Protein AF-A0A7W2TIA2-F1 (afdb_monomer)

Structure (mmCIF, N/CA/C/O backbone):
data_AF-A0A7W2TIA2-F1
#
_entry.id   AF-A0A7W2TIA2-F1
#
loop_
_atom_site.group_PDB
_atom_site.id
_atom_site.type_symbol
_atom_site.label_atom_id
_atom_site.label_alt_id
_atom_site.label_comp_id
_atom_site.label_asym_id
_atom_site.label_entity_id
_atom_site.label_seq_id
_atom_site.pdbx_PDB_ins_code
_atom_site.Cartn_x
_atom_site.Cartn_y
_atom_site.Cartn_z
_atom_site.occupancy
_atom_site.B_iso_or_equiv
_atom_site.auth_seq_id
_atom_site.auth_comp_id
_atom_site.auth_asym_id
_atom_site.auth_atom_id
_atom_site.pdbx_PDB_model_num
ATOM 1 N N . MET A 1 1 ? 24.792 -53.455 35.727 1.00 55.59 1 MET A N 1
ATOM 2 C CA . MET A 1 1 ? 23.493 -53.918 35.188 1.00 55.59 1 MET A CA 1
ATOM 3 C C . MET A 1 1 ? 22.417 -53.462 36.157 1.00 55.59 1 MET A C 1
ATOM 5 O O . MET A 1 1 ? 22.574 -53.732 37.338 1.00 55.59 1 MET A O 1
ATOM 9 N N . SER A 1 2 ? 21.405 -52.711 35.718 1.00 74.19 2 SER A N 1
ATOM 10 C CA . SER A 1 2 ? 20.314 -52.269 36.599 1.00 74.19 2 SER A CA 1
ATOM 11 C C . SER A 1 2 ? 19.121 -53.218 36.483 1.00 74.19 2 SER A C 1
ATOM 13 O O . SER A 1 2 ? 18.730 -53.603 35.381 1.00 74.19 2 SER A O 1
ATOM 15 N N . LEU A 1 3 ? 18.567 -53.614 37.625 1.00 83.69 3 LEU A N 1
ATOM 16 C CA . LEU A 1 3 ? 17.333 -54.391 37.716 1.00 83.69 3 LEU A CA 1
ATOM 17 C C . LEU A 1 3 ? 16.171 -53.416 37.937 1.00 83.69 3 LEU A C 1
ATOM 19 O O . LEU A 1 3 ? 16.308 -52.449 38.685 1.00 83.69 3 LEU A O 1
ATOM 23 N N . ILE A 1 4 ? 15.050 -53.650 37.264 1.00 85.31 4 ILE A N 1
ATOM 24 C CA . ILE A 1 4 ? 13.783 -52.941 37.462 1.00 85.31 4 ILE A CA 1
ATOM 25 C C . ILE A 1 4 ? 12.731 -53.937 37.945 1.00 85.31 4 ILE A C 1
ATOM 27 O O . ILE A 1 4 ? 12.790 -55.119 37.613 1.00 85.31 4 ILE A O 1
ATOM 31 N N . ASN A 1 5 ? 11.739 -53.465 38.690 1.00 86.12 5 ASN A N 1
ATOM 32 C CA . ASN A 1 5 ? 10.593 -54.295 39.045 1.00 86.12 5 ASN A CA 1
ATOM 33 C C . ASN A 1 5 ? 9.570 -54.257 37.908 1.00 86.12 5 ASN A C 1
ATOM 35 O O . ASN A 1 5 ? 9.248 -53.186 37.385 1.00 86.12 5 ASN A O 1
ATOM 39 N N . CYS A 1 6 ? 9.045 -55.418 37.519 1.00 82.75 6 CYS A N 1
ATOM 40 C CA . CYS A 1 6 ? 7.937 -55.484 36.573 1.00 82.75 6 CYS A CA 1
ATOM 41 C C . CYS A 1 6 ? 6.699 -54.780 37.170 1.00 82.75 6 CYS A C 1
ATOM 43 O O . CYS A 1 6 ? 6.271 -55.149 38.261 1.00 82.75 6 CYS A O 1
ATOM 45 N N . PRO A 1 7 ? 6.055 -53.832 36.464 1.00 80.81 7 PRO A N 1
ATOM 46 C CA . PRO A 1 7 ? 4.899 -53.094 36.981 1.00 80.81 7 PRO A CA 1
ATOM 47 C C . PRO A 1 7 ? 3.614 -53.935 37.101 1.00 80.81 7 PRO A C 1
ATOM 49 O O . PRO A 1 7 ? 2.587 -53.397 37.500 1.00 80.81 7 PRO A O 1
ATOM 52 N N . GLN A 1 8 ? 3.631 -55.214 36.707 1.00 85.50 8 GLN A N 1
ATOM 53 C CA . GLN A 1 8 ? 2.478 -56.118 36.807 1.00 85.50 8 GLN A CA 1
ATOM 54 C C . GLN A 1 8 ? 2.653 -57.191 37.883 1.00 85.50 8 GLN A C 1
ATOM 56 O O . GLN A 1 8 ? 1.778 -57.344 38.724 1.00 85.50 8 GLN A O 1
ATOM 61 N N . CYS A 1 9 ? 3.776 -57.919 37.890 1.00 86.81 9 CYS A N 1
ATOM 62 C CA . CYS A 1 9 ? 4.015 -59.001 38.856 1.00 86.81 9 CYS A CA 1
ATOM 63 C C . CYS A 1 9 ? 5.037 -58.649 39.949 1.00 86.81 9 CYS A C 1
ATOM 65 O O . CYS A 1 9 ? 5.337 -59.483 40.797 1.00 86.81 9 CYS A O 1
ATOM 67 N N . ASN A 1 10 ? 5.598 -57.434 39.922 1.00 86.50 10 ASN A N 1
ATOM 68 C CA . ASN A 1 10 ? 6.607 -56.931 40.861 1.00 86.50 10 ASN A CA 1
ATOM 69 C C . ASN A 1 10 ? 7.902 -57.768 40.952 1.00 86.50 10 ASN A C 1
ATOM 71 O O . ASN A 1 10 ? 8.709 -57.575 41.858 1.00 86.50 10 ASN A O 1
ATOM 75 N N . HIS A 1 11 ? 8.129 -58.676 39.998 1.00 86.38 11 HIS A N 1
ATOM 76 C CA . HIS A 1 11 ? 9.343 -59.481 39.921 1.00 86.38 11 HIS A CA 1
ATOM 77 C C . HIS A 1 11 ? 10.531 -58.646 39.418 1.00 86.38 11 HIS A C 1
ATOM 79 O O . HIS A 1 11 ? 10.364 -57.789 38.542 1.00 86.38 11 HIS A O 1
ATOM 85 N N . GLN A 1 12 ? 11.729 -58.905 39.948 1.00 88.69 12 GLN A N 1
ATOM 86 C CA . GLN A 1 12 ? 12.952 -58.217 39.528 1.00 88.69 12 GLN A CA 1
ATOM 87 C C . GLN A 1 12 ? 13.421 -58.738 38.172 1.00 88.69 12 GLN A C 1
ATOM 89 O O . GLN A 1 12 ? 13.706 -59.919 37.997 1.00 88.69 12 GLN A O 1
ATOM 94 N N . VAL A 1 13 ? 13.510 -57.841 37.196 1.00 86.38 13 VAL A N 1
ATOM 95 C CA . VAL A 1 13 ? 13.873 -58.151 35.812 1.00 86.38 13 VAL A CA 1
ATOM 96 C C . VAL A 1 13 ? 14.911 -57.155 35.307 1.00 86.38 13 VAL A C 1
ATOM 98 O O . VAL A 1 13 ? 15.019 -56.034 35.797 1.00 86.38 13 VAL A O 1
ATOM 101 N N . SER A 1 14 ? 15.714 -57.547 34.320 1.00 83.25 14 SER A N 1
ATOM 102 C CA . SER A 1 14 ? 16.716 -56.649 33.732 1.00 83.25 14 SER A CA 1
ATOM 103 C C . SER A 1 14 ? 16.058 -55.409 33.116 1.00 83.25 14 SER A C 1
ATOM 105 O O . SER A 1 14 ? 15.063 -55.531 32.402 1.00 83.25 14 SER A O 1
ATOM 107 N N . SER A 1 15 ? 16.644 -54.224 33.315 1.00 77.62 15 SER A N 1
ATOM 108 C CA . SER A 1 15 ? 16.174 -52.963 32.713 1.00 77.62 15 SER A CA 1
ATOM 109 C C . SER A 1 15 ? 16.141 -52.975 31.180 1.00 77.62 15 SER A C 1
ATOM 111 O O . SER A 1 15 ? 15.416 -52.190 30.571 1.00 77.62 15 SER A O 1
ATOM 113 N N . ASN A 1 16 ? 16.876 -53.900 30.554 1.00 77.75 16 ASN A N 1
ATOM 114 C CA . ASN A 1 16 ? 16.907 -54.099 29.105 1.00 77.75 16 ASN A CA 1
ATOM 115 C C . ASN A 1 16 ? 15.932 -55.182 28.600 1.00 77.75 16 ASN A C 1
ATOM 117 O O . 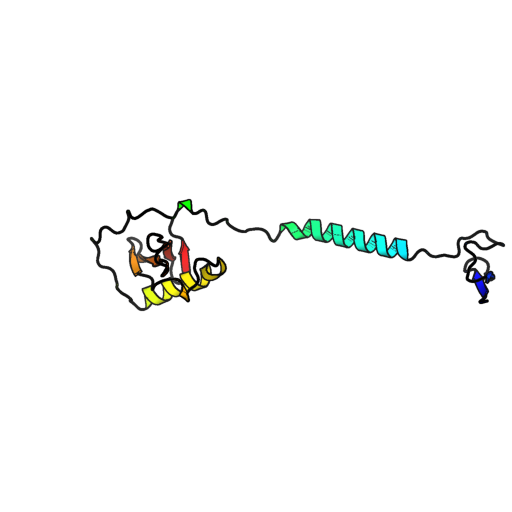ASN A 1 16 ? 15.850 -55.412 27.389 1.00 77.75 16 ASN A O 1
ATOM 121 N N . ALA A 1 17 ? 15.195 -55.867 29.481 1.00 76.38 17 ALA A N 1
ATOM 122 C CA . ALA A 1 17 ? 14.241 -56.897 29.078 1.00 76.38 17 ALA A CA 1
ATOM 123 C C . ALA A 1 17 ? 13.032 -56.270 28.356 1.00 76.38 17 ALA A C 1
ATOM 125 O O . ALA A 1 17 ? 12.365 -55.378 28.874 1.00 76.38 17 ALA A O 1
ATOM 126 N N . LYS A 1 18 ? 12.722 -56.743 27.139 1.00 77.19 18 LYS A N 1
ATOM 127 C CA . LYS A 1 18 ? 11.567 -56.251 26.356 1.00 77.19 18 LYS A CA 1
ATOM 128 C C . LYS A 1 18 ? 10.225 -56.753 26.907 1.00 77.19 18 LYS A C 1
ATOM 130 O O . LYS A 1 18 ? 9.219 -56.061 26.763 1.00 77.19 18 LYS A O 1
ATOM 135 N N . LYS A 1 19 ? 10.222 -57.940 27.520 1.00 82.75 19 LYS A N 1
ATOM 136 C CA . LYS A 1 19 ? 9.069 -58.608 28.139 1.00 82.75 19 LYS A CA 1
ATOM 137 C C . LYS A 1 19 ? 9.480 -59.201 29.486 1.00 82.75 19 LYS A C 1
ATOM 139 O O . LYS A 1 19 ? 10.641 -59.577 29.647 1.00 82.75 19 LYS A O 1
ATOM 144 N N . CYS A 1 20 ? 8.549 -59.287 30.429 1.00 83.69 20 CYS A N 1
ATOM 145 C CA . CYS A 1 20 ? 8.771 -59.978 31.696 1.00 83.69 20 CYS A CA 1
ATOM 146 C C . CYS A 1 20 ? 8.761 -61.510 31.487 1.00 83.69 20 CYS A C 1
ATOM 148 O O . CYS A 1 20 ? 7.851 -61.996 30.821 1.00 83.69 20 CYS A O 1
ATOM 150 N N . PRO A 1 21 ? 9.721 -62.280 32.033 1.00 83.44 21 PRO A N 1
ATOM 151 C CA . PRO A 1 21 ? 9.739 -63.740 31.902 1.00 83.44 21 PRO A CA 1
ATOM 152 C C . PRO A 1 21 ? 8.647 -64.446 32.722 1.00 83.44 21 PRO A C 1
ATOM 154 O O . PRO A 1 21 ? 8.205 -65.512 32.319 1.00 83.44 21 PRO A O 1
ATOM 157 N N . GLU A 1 22 ? 8.185 -63.844 33.824 1.00 87.25 22 GLU A N 1
ATOM 158 C CA . GLU A 1 22 ? 7.183 -64.444 34.723 1.00 87.25 22 GLU A CA 1
ATOM 159 C C . GLU A 1 22 ? 5.739 -64.189 34.266 1.00 87.25 22 GLU A C 1
ATOM 161 O O . GLU A 1 22 ? 4.896 -65.075 34.323 1.00 87.25 22 GLU A O 1
ATOM 166 N N . CYS A 1 23 ? 5.433 -62.976 33.793 1.00 86.38 23 CYS A N 1
ATOM 167 C CA . CYS A 1 23 ? 4.064 -62.597 33.414 1.00 86.38 23 CYS A CA 1
ATOM 168 C C . CYS A 1 23 ? 3.878 -62.299 31.920 1.00 86.38 23 CYS A C 1
ATOM 170 O O . CYS A 1 23 ? 2.787 -61.921 31.509 1.00 86.38 23 CYS A O 1
ATOM 172 N N . ALA A 1 24 ? 4.933 -62.430 31.108 1.00 83.88 24 ALA A N 1
ATOM 173 C CA . ALA A 1 24 ? 4.951 -62.166 29.663 1.00 83.88 24 ALA A CA 1
ATOM 174 C C . ALA A 1 24 ? 4.619 -60.721 29.211 1.00 83.88 24 ALA A C 1
ATOM 176 O O . ALA A 1 24 ? 4.679 -60.435 28.009 1.00 83.88 24 ALA A O 1
ATOM 177 N N . GLU A 1 25 ? 4.355 -59.791 30.134 1.00 82.50 25 GLU A N 1
ATOM 178 C CA . GLU A 1 25 ? 3.963 -58.413 29.808 1.00 82.50 25 GLU A CA 1
ATOM 179 C C . GLU A 1 25 ? 5.125 -57.597 29.194 1.00 82.50 25 GLU A C 1
ATOM 181 O O . GLU A 1 25 ? 6.262 -57.663 29.688 1.00 82.50 25 GLU A O 1
ATOM 186 N N . PRO A 1 26 ? 4.890 -56.792 28.136 1.00 80.50 26 PRO A N 1
ATOM 187 C CA . PRO A 1 26 ? 5.886 -55.873 27.589 1.00 80.50 26 PRO A CA 1
ATOM 188 C C . PRO A 1 26 ? 6.247 -54.741 28.566 1.00 80.50 26 PRO A C 1
ATOM 190 O O . PRO A 1 26 ? 5.418 -53.927 28.958 1.00 80.50 26 PRO A O 1
ATOM 193 N N . LEU A 1 27 ? 7.535 -54.624 28.897 1.00 75.31 27 LEU A N 1
ATOM 194 C CA . LEU A 1 27 ? 8.036 -53.635 29.867 1.00 75.31 27 LEU A CA 1
ATOM 195 C C . LEU A 1 27 ? 8.327 -52.263 29.234 1.00 75.31 27 LEU A C 1
ATOM 197 O O . LEU A 1 27 ? 8.420 -51.249 29.927 1.00 75.31 27 LEU A O 1
ATOM 201 N N . LYS A 1 28 ? 8.462 -52.200 27.903 1.00 68.62 28 LYS A N 1
ATOM 202 C CA . LYS A 1 28 ? 8.797 -50.962 27.188 1.00 68.62 28 LYS A CA 1
ATOM 203 C C . LYS A 1 28 ? 7.533 -50.173 26.843 1.00 68.62 28 LYS A C 1
ATOM 205 O O . LYS A 1 28 ? 6.917 -50.384 25.800 1.00 68.62 28 LYS A O 1
ATOM 210 N N . LYS A 1 29 ? 7.182 -49.202 27.688 1.00 64.75 29 LYS A N 1
ATOM 211 C CA . LYS A 1 29 ? 6.125 -48.225 27.389 1.00 64.75 29 LYS A CA 1
ATOM 212 C C . LYS A 1 29 ? 6.595 -47.318 26.245 1.00 64.75 29 LYS A C 1
ATOM 214 O O . LYS A 1 29 ? 7.515 -46.519 26.408 1.00 64.75 29 LYS A O 1
ATOM 219 N N . SER A 1 30 ? 6.008 -47.480 25.060 1.00 62.88 30 SER A N 1
ATOM 220 C CA . SER A 1 30 ? 6.405 -46.735 23.861 1.00 62.88 30 SER A CA 1
ATOM 221 C C . SER A 1 30 ? 5.898 -45.289 23.931 1.00 62.88 30 SER A C 1
ATOM 223 O O . SER A 1 30 ? 4.824 -44.964 23.429 1.00 62.88 30 SER A O 1
ATOM 225 N N . TYR A 1 31 ? 6.672 -44.401 24.564 1.00 69.75 31 TYR A N 1
ATOM 226 C CA . TYR A 1 31 ? 6.429 -42.949 24.539 1.00 69.75 31 TYR A CA 1
ATOM 227 C C . TYR A 1 31 ? 6.403 -42.385 23.111 1.00 69.75 31 TYR A C 1
ATOM 229 O O . TYR A 1 31 ? 5.740 -41.385 22.853 1.00 69.75 31 TYR A O 1
ATOM 237 N N . PHE A 1 32 ? 7.049 -43.081 22.173 1.00 72.56 32 PHE A N 1
ATOM 238 C CA . PHE A 1 32 ? 7.043 -42.762 20.752 1.00 72.56 32 PHE A CA 1
ATOM 239 C C . PHE A 1 32 ? 5.626 -42.739 20.157 1.00 72.56 32 PHE A C 1
ATOM 241 O O . PHE A 1 32 ? 5.305 -41.836 19.392 1.00 72.56 32 PHE A O 1
ATOM 248 N N . MET A 1 33 ? 4.738 -43.652 20.575 1.00 69.00 33 MET A N 1
ATOM 249 C CA . MET A 1 33 ? 3.356 -43.668 20.074 1.00 69.00 33 MET A CA 1
ATOM 250 C C . MET A 1 33 ? 2.516 -42.500 20.599 1.00 69.00 33 MET A C 1
ATOM 252 O O . MET A 1 33 ? 1.641 -42.026 19.886 1.00 69.00 33 MET A O 1
ATOM 256 N N . LYS A 1 34 ? 2.800 -41.999 21.811 1.00 80.31 34 LYS A N 1
ATOM 257 C CA . LYS A 1 34 ? 2.128 -40.807 22.362 1.00 80.31 34 LYS A CA 1
ATOM 258 C C . LYS A 1 34 ? 2.612 -39.510 21.712 1.00 80.31 34 LYS A C 1
ATOM 260 O O . LYS A 1 34 ? 1.838 -38.572 21.565 1.00 80.31 34 LYS A O 1
ATOM 265 N N . LEU A 1 35 ? 3.887 -39.458 21.329 1.00 83.56 35 LEU A N 1
ATOM 266 C CA . LEU A 1 35 ? 4.449 -38.318 20.609 1.00 83.56 35 LEU A CA 1
ATOM 267 C C . LEU A 1 35 ? 3.894 -38.247 19.177 1.00 83.56 35 LEU A C 1
ATOM 269 O O . LEU A 1 35 ? 3.525 -37.171 18.714 1.00 83.56 35 LEU A O 1
ATOM 273 N N . LEU A 1 36 ? 3.769 -39.397 18.505 1.00 86.62 36 LEU A N 1
ATOM 274 C CA . LEU A 1 36 ? 3.251 -39.476 17.138 1.00 86.62 36 LEU A CA 1
ATOM 275 C C . LEU A 1 36 ? 1.771 -39.067 17.049 1.00 86.62 36 LEU A C 1
ATOM 277 O O . LEU A 1 36 ? 1.390 -38.341 16.132 1.00 86.62 36 LEU A O 1
ATOM 281 N N . THR A 1 37 ? 0.942 -39.468 18.020 1.00 87.81 37 THR A N 1
ATOM 282 C CA . THR A 1 37 ? -0.463 -39.034 18.075 1.00 87.81 37 THR A CA 1
ATOM 283 C C . THR A 1 37 ? -0.606 -37.537 18.343 1.00 87.81 37 THR A C 1
ATOM 285 O O . THR A 1 37 ? -1.467 -36.905 17.737 1.00 87.81 37 THR A O 1
ATOM 288 N N . LEU A 1 38 ? 0.253 -36.941 19.177 1.00 91.75 38 LEU A N 1
ATOM 289 C CA . LEU A 1 38 ? 0.231 -35.496 19.431 1.00 91.75 38 LEU A CA 1
ATOM 290 C C . LEU A 1 38 ? 0.594 -34.684 18.176 1.00 91.75 38 LEU A C 1
ATOM 292 O O . LEU A 1 38 ? -0.075 -33.698 17.874 1.00 91.75 38 LEU A O 1
ATOM 296 N N . ILE A 1 39 ? 1.594 -35.128 17.408 1.00 92.69 39 ILE A N 1
ATOM 297 C CA . ILE A 1 39 ? 1.987 -34.487 16.139 1.00 92.69 39 ILE A CA 1
ATOM 298 C C . ILE A 1 39 ? 0.837 -34.531 15.123 1.00 92.69 39 ILE A C 1
ATOM 300 O O . ILE A 1 39 ? 0.548 -33.528 14.472 1.00 92.69 39 ILE A O 1
ATOM 304 N N . LEU A 1 40 ? 0.143 -35.668 15.017 1.00 93.50 40 LEU A N 1
ATOM 305 C CA . LEU A 1 40 ? -0.961 -35.836 14.072 1.00 93.50 40 LEU A CA 1
ATOM 306 C C . LEU A 1 40 ? -2.137 -34.893 14.383 1.00 93.50 40 LEU A C 1
ATOM 308 O O . LEU A 1 40 ? -2.704 -34.301 13.468 1.00 93.50 40 LEU A O 1
ATOM 312 N N . ILE A 1 41 ? -2.449 -34.679 15.665 1.00 93.94 41 ILE A N 1
ATOM 313 C CA . ILE A 1 41 ? -3.500 -33.741 16.099 1.00 93.94 41 ILE A CA 1
ATOM 314 C C . ILE A 1 41 ? -3.157 -32.293 15.710 1.00 93.94 41 ILE A C 1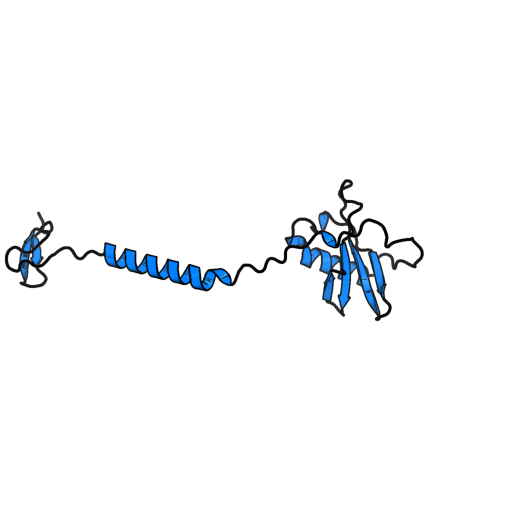
ATOM 316 O O . ILE A 1 41 ? -4.020 -31.570 15.213 1.00 93.94 41 ILE A O 1
ATOM 320 N N . VAL A 1 42 ? -1.900 -31.870 15.886 1.00 92.25 42 VAL A N 1
ATOM 321 C CA . VAL A 1 42 ? -1.454 -30.507 15.534 1.00 92.25 42 VAL A CA 1
ATOM 322 C C . VAL A 1 42 ? -1.560 -30.250 14.027 1.00 92.25 42 VAL A C 1
ATOM 324 O O . VAL A 1 42 ? -2.005 -29.178 13.619 1.00 92.25 42 VAL A O 1
ATOM 327 N N . ILE A 1 43 ? -1.212 -31.238 13.195 1.00 91.75 43 ILE A N 1
ATOM 328 C CA . ILE A 1 43 ? -1.327 -31.133 11.731 1.00 91.75 43 ILE A CA 1
ATOM 329 C C . ILE A 1 43 ? -2.792 -30.963 11.309 1.00 91.75 43 ILE A C 1
ATOM 331 O O . ILE A 1 43 ? -3.095 -30.096 10.491 1.00 91.75 43 ILE A O 1
ATOM 335 N N . VAL A 1 44 ? -3.713 -31.740 11.890 1.00 91.75 44 VAL A N 1
ATOM 336 C CA . VAL A 1 44 ? -5.151 -31.631 11.586 1.00 91.75 44 VAL A CA 1
ATOM 337 C C . VAL A 1 44 ? -5.695 -30.250 11.962 1.00 91.75 44 VAL A C 1
ATOM 339 O O . VAL A 1 44 ? -6.433 -29.653 11.182 1.00 91.75 44 VAL A O 1
ATOM 342 N N . LEU A 1 45 ? -5.290 -29.700 13.110 1.00 89.25 45 LEU A N 1
ATOM 343 C CA . LEU A 1 45 ? -5.687 -28.349 13.516 1.00 89.25 45 LEU A CA 1
ATOM 344 C C . LEU A 1 45 ? -5.161 -27.283 12.544 1.00 89.25 45 LEU A C 1
ATOM 346 O O . LEU A 1 45 ? -5.921 -26.417 12.120 1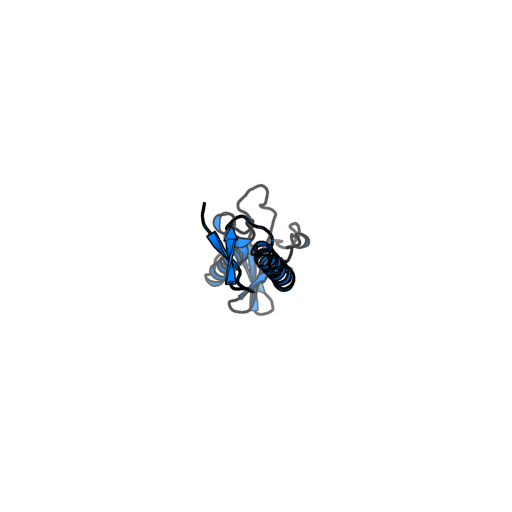.00 89.25 45 LEU A O 1
ATOM 350 N N . LEU A 1 46 ? -3.899 -27.367 12.120 1.00 86.00 46 LEU A N 1
ATOM 351 C CA . LEU A 1 46 ? -3.341 -26.431 11.137 1.00 86.00 46 LEU A CA 1
ATOM 352 C C . LEU A 1 46 ? -4.079 -26.472 9.792 1.00 86.00 46 LEU A C 1
ATOM 354 O O . LEU A 1 46 ? -4.284 -25.422 9.188 1.00 86.00 46 LEU A O 1
ATOM 358 N N . LEU A 1 47 ? -4.524 -27.647 9.340 1.00 83.50 47 LEU A N 1
ATOM 359 C CA . LEU A 1 47 ? -5.306 -27.773 8.104 1.00 83.50 47 LEU A CA 1
ATOM 360 C C . LEU A 1 47 ? -6.716 -27.177 8.231 1.00 83.50 47 LEU A C 1
ATOM 362 O O . LEU A 1 47 ? -7.217 -26.599 7.270 1.00 83.50 47 LEU A O 1
ATOM 366 N N . LEU A 1 48 ? -7.346 -27.280 9.404 1.00 82.00 48 LEU A N 1
ATOM 367 C CA . LEU A 1 48 ? -8.681 -26.721 9.650 1.00 82.00 48 LEU A CA 1
ATOM 368 C C . LEU A 1 48 ? -8.668 -25.197 9.850 1.00 82.00 48 LEU A C 1
ATOM 370 O O . LEU A 1 48 ? -9.620 -24.525 9.461 1.00 82.00 48 LEU A O 1
ATOM 374 N N . PHE A 1 49 ? -7.604 -24.649 10.443 1.00 78.75 49 PHE A N 1
ATOM 375 C CA . PHE A 1 49 ? -7.486 -23.215 10.743 1.00 78.75 49 PHE A CA 1
ATOM 376 C C . PHE A 1 49 ? -6.651 -22.425 9.717 1.00 78.75 49 PHE A C 1
ATOM 378 O O . PHE A 1 49 ? -6.730 -21.198 9.680 1.00 78.75 49 PHE A O 1
ATOM 385 N N . GLY A 1 50 ? -5.873 -23.091 8.859 1.00 64.00 50 GLY A N 1
ATOM 386 C CA . GLY A 1 50 ? -4.995 -22.445 7.875 1.00 64.00 50 GLY A CA 1
ATOM 387 C C . GLY A 1 50 ? -5.717 -21.775 6.700 1.00 64.00 50 GLY A C 1
ATOM 388 O O . GLY A 1 50 ? -5.127 -20.943 6.016 1.00 64.00 50 GLY A O 1
ATOM 389 N N . SER A 1 51 ? -6.995 -22.082 6.472 1.00 62.84 51 SER A N 1
ATOM 390 C CA . SER A 1 51 ? -7.795 -21.518 5.373 1.00 62.84 51 SER A CA 1
ATOM 391 C C . SER A 1 51 ? -8.343 -20.111 5.645 1.00 62.84 51 SER A C 1
ATOM 393 O O . SER A 1 51 ? -8.871 -19.483 4.731 1.00 62.84 51 SER A O 1
ATOM 395 N N . TYR A 1 52 ? -8.181 -19.575 6.860 1.00 65.38 52 TYR A N 1
ATOM 396 C CA . TYR A 1 52 ? -8.682 -18.240 7.214 1.00 65.38 52 TYR A CA 1
ATOM 397 C C . TYR A 1 52 ? -7.734 -17.086 6.845 1.00 65.38 52 TYR A C 1
ATOM 399 O O . TYR A 1 52 ? -8.133 -15.925 6.919 1.00 65.38 52 TYR A O 1
ATOM 407 N N . TYR A 1 53 ? -6.505 -17.370 6.402 1.00 66.44 53 TYR A N 1
ATOM 408 C CA . TYR A 1 53 ? -5.494 -16.348 6.100 1.00 66.44 53 TYR A CA 1
ATOM 409 C C . TYR A 1 53 ? -5.048 -16.372 4.635 1.00 66.44 53 TYR A C 1
ATOM 411 O O . TYR A 1 53 ? -3.860 -16.446 4.341 1.00 66.44 53 TYR A O 1
ATOM 419 N N . ALA A 1 54 ? -5.984 -16.313 3.691 1.00 53.94 54 ALA A N 1
ATOM 420 C CA . ALA A 1 54 ? -5.630 -16.080 2.290 1.00 53.94 54 ALA A CA 1
ATOM 421 C C . ALA A 1 54 ? -6.745 -15.354 1.531 1.00 53.94 54 ALA A C 1
ATOM 423 O O . ALA A 1 54 ? -7.272 -15.853 0.543 1.00 53.94 54 ALA A O 1
ATOM 424 N N . SER A 1 55 ? -7.089 -14.148 1.982 1.00 55.84 55 SER A N 1
ATOM 425 C CA . SER A 1 55 ? -7.757 -13.167 1.124 1.00 55.84 55 SER A CA 1
ATOM 426 C C . SER A 1 55 ? -6.729 -12.126 0.689 1.00 55.84 55 SER A C 1
ATOM 428 O O . SER A 1 55 ? -6.681 -11.024 1.231 1.00 55.84 55 SER A O 1
ATOM 430 N N . SER A 1 56 ? -5.860 -12.490 -0.257 1.00 61.47 56 SER A N 1
ATOM 431 C CA . SER A 1 56 ? -5.137 -11.501 -1.054 1.00 61.47 56 SER A CA 1
ATOM 432 C C . SER A 1 56 ? -5.979 -11.194 -2.286 1.00 61.47 56 SER A C 1
ATOM 434 O O . SER A 1 56 ? -6.092 -11.992 -3.217 1.00 61.47 56 SER A O 1
ATOM 436 N N . GLU A 1 57 ? -6.618 -10.027 -2.272 1.00 58.09 57 GLU A N 1
ATOM 437 C CA . GLU A 1 57 ? -7.194 -9.451 -3.477 1.00 58.09 57 GLU A CA 1
ATOM 438 C C . GLU A 1 57 ? -6.036 -9.235 -4.457 1.00 58.09 57 GLU A C 1
ATOM 440 O O . GLU A 1 57 ? -5.132 -8.430 -4.220 1.00 58.09 57 GLU A O 1
ATOM 445 N N . LYS A 1 58 ? -5.991 -10.028 -5.530 1.00 45.00 58 LYS A N 1
ATOM 446 C CA . LYS A 1 58 ? -5.076 -9.751 -6.632 1.00 45.00 58 LYS A CA 1
ATOM 447 C C . LYS A 1 58 ? -5.542 -8.432 -7.233 1.00 45.00 58 LYS A C 1
ATOM 449 O O . LYS A 1 58 ? -6.572 -8.410 -7.899 1.00 45.00 58 LYS A O 1
ATOM 454 N N . VAL A 1 59 ? -4.804 -7.350 -6.981 1.00 49.12 59 VAL A N 1
ATOM 455 C CA . VAL A 1 59 ? -5.002 -6.073 -7.673 1.00 49.12 59 VAL A CA 1
ATOM 456 C C . VAL A 1 59 ? -4.831 -6.356 -9.161 1.00 49.12 59 VAL A C 1
ATOM 458 O O . VAL A 1 59 ? -3.724 -6.567 -9.659 1.00 49.12 59 VAL A O 1
ATOM 461 N N . SER A 1 60 ? -5.959 -6.462 -9.854 1.00 42.94 60 SER A N 1
ATOM 462 C CA . SER A 1 60 ? -6.000 -6.668 -11.288 1.00 42.94 60 SER A CA 1
ATOM 463 C C . SER A 1 60 ? -5.503 -5.379 -11.936 1.00 42.94 60 SER A C 1
ATOM 465 O O . SER A 1 60 ? -6.137 -4.332 -11.825 1.00 42.94 60 SER A O 1
ATOM 467 N N . LEU A 1 61 ? -4.358 -5.441 -12.619 1.00 49.66 61 LEU A N 1
ATOM 468 C CA . LEU A 1 61 ? -3.776 -4.327 -13.387 1.00 49.66 61 LEU A CA 1
ATOM 469 C C . LEU A 1 61 ? -4.671 -3.859 -14.555 1.00 49.66 61 LEU A C 1
ATOM 471 O O . LEU A 1 61 ? -4.283 -2.986 -15.323 1.00 49.66 61 LEU A O 1
ATOM 475 N N . THR A 1 62 ? -5.878 -4.407 -14.687 1.00 47.03 62 THR A N 1
ATOM 476 C CA . THR A 1 62 ? -6.880 -4.037 -15.689 1.00 47.03 62 THR A CA 1
ATOM 477 C C . THR A 1 62 ? -7.455 -2.633 -15.495 1.00 47.03 62 THR A C 1
ATOM 479 O O . THR A 1 62 ? -8.036 -2.107 -16.436 1.00 47.03 62 THR A O 1
ATOM 482 N N . ASN A 1 63 ? -7.251 -2.001 -14.331 1.00 46.53 63 ASN A N 1
ATOM 483 C CA . ASN A 1 63 ? -7.685 -0.618 -14.080 1.00 46.53 63 ASN A CA 1
ATOM 484 C C . ASN A 1 63 ? -6.576 0.419 -14.342 1.00 46.53 63 ASN A C 1
ATOM 486 O O . ASN A 1 63 ? -6.782 1.614 -14.132 1.00 46.53 63 ASN A O 1
ATOM 490 N N . ALA A 1 64 ? -5.396 -0.004 -14.816 1.00 41.25 64 ALA A N 1
ATOM 491 C CA . ALA A 1 64 ? -4.405 0.916 -15.367 1.00 41.25 64 ALA A CA 1
ATOM 492 C C . ALA A 1 64 ? -4.884 1.383 -16.752 1.00 41.25 64 ALA A C 1
ATOM 494 O O . ALA A 1 64 ? -4.435 0.904 -17.791 1.00 41.25 64 ALA A O 1
ATOM 495 N N . TYR A 1 65 ? -5.862 2.288 -16.747 1.00 42.31 65 TYR A N 1
ATOM 496 C CA . TYR A 1 65 ? -6.399 2.930 -17.938 1.00 42.31 65 TYR A CA 1
ATOM 497 C C . TYR A 1 65 ? -5.272 3.742 -18.590 1.00 42.31 65 TYR A C 1
ATOM 499 O O . TYR A 1 65 ? -4.757 4.689 -17.991 1.00 42.31 65 TYR A O 1
ATOM 507 N N . GLY A 1 66 ? -4.840 3.336 -19.786 1.00 43.44 66 GLY A N 1
ATOM 508 C CA . GLY A 1 66 ? -3.838 4.066 -20.555 1.00 43.44 66 GLY A CA 1
ATOM 509 C C . GLY A 1 66 ? -4.338 5.473 -20.869 1.00 43.44 66 GLY A C 1
ATOM 510 O O . GLY A 1 66 ? -5.355 5.611 -21.531 1.00 43.44 66 GLY A O 1
ATOM 511 N N . ASP A 1 67 ? -3.643 6.485 -20.351 1.00 45.47 67 ASP A N 1
ATOM 512 C CA . ASP A 1 67 ? -3.574 7.904 -20.742 1.00 45.47 67 ASP A CA 1
ATOM 513 C C . ASP A 1 67 ? -4.845 8.723 -21.092 1.00 45.47 67 ASP A C 1
ATOM 515 O O . ASP A 1 67 ? -4.713 9.922 -21.322 1.00 45.47 67 ASP A O 1
ATOM 519 N N . ILE A 1 68 ? -6.073 8.195 -21.086 1.00 45.06 68 ILE A N 1
ATOM 520 C CA . ILE A 1 68 ? -7.213 8.899 -21.719 1.00 45.06 68 ILE A CA 1
ATOM 521 C C . ILE A 1 68 ? -8.148 9.700 -20.796 1.00 45.06 68 ILE A C 1
ATOM 523 O O . ILE A 1 68 ? -9.189 10.141 -21.262 1.00 45.06 68 ILE A O 1
ATOM 527 N N . ASN A 1 69 ? -7.806 9.968 -19.531 1.00 41.09 69 ASN A N 1
ATOM 528 C CA . ASN A 1 69 ? -8.702 10.725 -18.629 1.00 41.09 69 ASN A CA 1
ATOM 529 C C . ASN A 1 69 ? -8.082 11.968 -17.966 1.00 41.09 69 ASN A C 1
ATOM 531 O O . ASN A 1 69 ? -8.419 12.287 -16.829 1.00 41.09 69 ASN A O 1
ATOM 535 N N . PHE A 1 70 ? -7.197 12.695 -18.653 1.00 47.25 70 PHE A N 1
ATOM 536 C CA . PHE A 1 70 ? -6.834 14.063 -18.252 1.00 47.25 70 PHE A CA 1
ATOM 537 C C . PHE A 1 70 ? -6.507 14.898 -19.501 1.00 47.25 70 PHE A C 1
ATOM 539 O O . PHE A 1 70 ? -5.354 15.084 -19.871 1.00 47.25 70 PHE A O 1
ATOM 546 N N . ASP A 1 71 ? -7.551 15.385 -20.164 1.00 46.38 71 ASP A N 1
ATOM 547 C CA . ASP A 1 71 ? -7.515 16.278 -21.335 1.00 46.38 71 ASP A CA 1
ATOM 548 C C . ASP A 1 71 ? -7.098 17.727 -20.999 1.00 46.38 71 ASP A C 1
ATOM 550 O O . ASP A 1 71 ? -7.011 18.576 -21.882 1.00 46.38 71 ASP A O 1
ATOM 554 N N . GLY A 1 72 ? -6.825 18.022 -19.723 1.00 41.72 72 GLY A N 1
ATOM 555 C CA . GLY A 1 72 ? -6.371 19.338 -19.274 1.00 41.72 72 GLY A CA 1
ATOM 556 C C . GLY A 1 72 ? -7.469 20.404 -19.227 1.00 41.72 72 GLY A C 1
ATOM 557 O O . GLY A 1 72 ? -7.140 21.582 -19.113 1.00 41.72 72 GLY A O 1
ATOM 558 N N . THR A 1 73 ? -8.752 20.027 -19.291 1.00 34.09 73 THR A N 1
ATOM 559 C CA . THR A 1 73 ? -9.873 20.981 -19.407 1.00 34.09 73 THR A CA 1
ATOM 560 C C . THR A 1 73 ? -10.492 21.426 -18.074 1.00 34.09 73 THR A C 1
ATOM 562 O O . THR A 1 73 ? -11.508 22.120 -18.081 1.00 34.09 73 THR A O 1
ATOM 565 N N . TYR A 1 74 ? -9.893 21.092 -16.922 1.00 40.38 74 TYR A N 1
ATOM 566 C CA . TYR A 1 74 ? -10.482 21.389 -15.607 1.00 40.38 74 TYR A CA 1
ATOM 567 C C . TYR A 1 74 ? -9.487 21.961 -14.591 1.00 40.38 74 TYR A C 1
ATOM 569 O O . TYR A 1 74 ? -8.313 21.582 -14.565 1.00 40.38 74 TYR A O 1
ATOM 577 N N . ASP A 1 75 ? -9.999 22.822 -13.704 1.00 37.59 75 ASP A N 1
ATOM 578 C CA . ASP A 1 75 ? -9.262 23.434 -12.597 1.00 37.59 75 ASP A CA 1
ATOM 579 C C . ASP A 1 75 ? -8.792 22.368 -11.593 1.00 37.59 75 ASP A C 1
ATOM 581 O O . ASP A 1 75 ? -9.551 21.831 -10.782 1.00 37.59 75 ASP A O 1
ATOM 585 N N . ILE A 1 76 ? -7.505 22.034 -11.658 1.00 47.41 76 ILE A N 1
ATOM 586 C CA . ILE A 1 76 ? -6.844 21.173 -10.680 1.00 47.41 76 ILE A CA 1
ATOM 587 C C . ILE A 1 76 ? -6.664 21.992 -9.401 1.00 47.41 76 ILE A C 1
ATOM 589 O O . ILE A 1 76 ? -5.942 22.991 -9.401 1.00 47.41 76 ILE A O 1
ATOM 593 N N . TYR A 1 77 ? -7.246 21.546 -8.284 1.00 52.97 77 TYR A N 1
ATOM 594 C CA . TYR A 1 77 ? -6.871 22.071 -6.973 1.00 52.97 77 TYR A CA 1
ATOM 595 C C . TYR A 1 77 ? -5.460 21.581 -6.656 1.00 52.97 77 TYR A C 1
ATOM 597 O O . TYR A 1 77 ? -5.244 20.508 -6.086 1.00 52.97 77 TYR A O 1
ATOM 605 N N . TYR A 1 78 ? -4.466 22.359 -7.075 1.00 47.12 78 TYR A N 1
ATOM 606 C CA . TYR A 1 78 ? -3.081 22.101 -6.734 1.00 47.12 78 TYR A CA 1
ATOM 607 C C . TYR A 1 78 ? -2.942 22.119 -5.215 1.00 47.12 78 TYR A C 1
ATOM 609 O O . TYR A 1 78 ? -3.085 23.155 -4.576 1.00 47.12 78 TYR A O 1
ATOM 617 N N . ALA A 1 79 ? -2.619 20.960 -4.644 1.00 50.12 79 ALA A N 1
ATOM 618 C CA . ALA A 1 79 ? -2.012 20.869 -3.326 1.00 50.12 79 ALA A CA 1
ATOM 619 C C . ALA A 1 79 ? -2.801 21.534 -2.175 1.00 50.12 79 ALA A C 1
ATOM 621 O O . ALA A 1 79 ? -2.180 21.969 -1.205 1.00 50.12 79 ALA A O 1
ATOM 622 N N . SER A 1 80 ? -4.139 21.560 -2.222 1.00 64.50 80 SER A N 1
ATOM 623 C CA . SER A 1 80 ? -4.925 21.888 -1.026 1.00 64.50 80 SER A CA 1
ATOM 624 C C . SER A 1 80 ? -4.601 20.883 0.092 1.00 64.50 80 SER A C 1
ATOM 626 O O . SER A 1 80 ? -4.309 19.712 -0.190 1.00 64.50 80 SER A O 1
ATOM 628 N N . GLU A 1 81 ? -4.605 21.317 1.359 1.00 71.44 81 GLU A N 1
ATOM 629 C CA . GLU A 1 81 ? -4.333 20.416 2.493 1.00 71.44 81 GLU A CA 1
ATOM 630 C C . GLU A 1 81 ? -5.189 19.133 2.463 1.00 71.44 81 GLU A C 1
ATOM 632 O O . GLU A 1 81 ? -4.619 18.053 2.656 1.00 71.44 81 GLU A O 1
ATOM 637 N N . PRO A 1 82 ? -6.497 19.184 2.117 1.00 80.56 82 PRO A N 1
ATOM 638 C CA . PRO A 1 82 ? -7.316 17.982 1.981 1.00 80.56 82 PRO A CA 1
ATOM 639 C C . PRO A 1 82 ? -6.809 17.023 0.896 1.00 80.56 82 PRO A C 1
ATOM 641 O O . PRO A 1 82 ? -6.657 15.832 1.164 1.00 80.56 82 PRO A O 1
ATOM 644 N N . CYS A 1 83 ? -6.465 17.520 -0.301 1.00 77.00 83 CYS A N 1
ATOM 645 C CA . CYS A 1 83 ? -5.926 16.679 -1.377 1.00 77.00 83 CYS A CA 1
ATOM 646 C C . CYS A 1 83 ? -4.599 16.023 -0.981 1.00 77.00 83 CYS A C 1
ATOM 648 O O . CYS A 1 83 ? -4.375 14.840 -1.259 1.00 77.00 83 CYS A O 1
ATOM 650 N N . GLN A 1 84 ? -3.705 16.786 -0.343 1.00 75.19 84 GLN A N 1
ATOM 651 C CA . GLN A 1 84 ? -2.416 16.260 0.103 1.00 75.19 84 GLN A CA 1
ATOM 652 C C . GLN A 1 84 ? -2.603 15.183 1.175 1.00 75.19 84 GLN A C 1
ATOM 654 O O . GLN A 1 84 ? -1.989 14.119 1.071 1.00 75.19 84 GLN A O 1
ATOM 659 N N . SER A 1 85 ? -3.467 15.437 2.159 1.00 83.88 85 SER A N 1
ATOM 660 C CA . SER A 1 85 ? -3.755 14.517 3.261 1.00 83.88 85 SER A CA 1
ATOM 661 C C . SER A 1 85 ? -4.402 13.219 2.772 1.00 83.88 85 SER A C 1
ATOM 663 O O . SER A 1 85 ? -3.908 12.130 3.070 1.00 83.88 85 SER A O 1
ATOM 665 N N . LEU A 1 86 ? -5.448 13.305 1.947 1.00 88.31 86 LEU A N 1
ATOM 666 C CA . LEU A 1 86 ? -6.159 12.132 1.428 1.00 88.31 86 LEU A CA 1
ATOM 667 C C . LEU A 1 86 ? -5.275 11.307 0.487 1.00 88.31 86 LEU A C 1
ATOM 669 O O . LEU A 1 86 ? -5.172 10.089 0.640 1.00 88.31 86 LEU A O 1
ATOM 673 N N . GLY A 1 87 ? -4.544 11.961 -0.416 1.00 84.38 87 GLY A N 1
ATOM 674 C CA . GLY A 1 87 ? -3.592 11.280 -1.290 1.00 84.38 87 GLY A CA 1
ATOM 675 C C . GLY A 1 87 ? -2.426 10.635 -0.529 1.00 84.38 87 GLY A C 1
ATOM 676 O O . GLY A 1 87 ? -1.935 9.575 -0.919 1.00 84.38 87 GLY A O 1
ATOM 677 N N . PHE A 1 88 ? -1.970 11.239 0.573 1.00 83.69 88 PHE A N 1
ATOM 678 C CA . PHE A 1 88 ? -0.980 10.630 1.467 1.00 83.69 88 PHE A CA 1
ATOM 679 C C . PHE A 1 88 ? -1.553 9.415 2.202 1.00 83.69 88 PHE A C 1
ATOM 681 O O . PHE A 1 88 ? -0.906 8.368 2.230 1.00 83.69 88 PHE A O 1
ATOM 688 N N . SER A 1 89 ? -2.768 9.525 2.743 1.00 86.75 89 SER A N 1
ATOM 689 C CA . SER A 1 89 ? -3.485 8.419 3.387 1.00 86.75 89 SER A CA 1
ATOM 690 C C . SER A 1 89 ? -3.670 7.240 2.437 1.00 86.75 89 SER A C 1
ATOM 692 O O . SER A 1 89 ? -3.424 6.100 2.828 1.00 86.75 89 SER A O 1
ATOM 694 N N . PHE A 1 90 ? -3.998 7.506 1.171 1.00 87.12 90 PHE A N 1
ATOM 695 C CA . PHE A 1 90 ? -4.102 6.479 0.139 1.00 87.12 90 PHE A CA 1
ATOM 696 C C . PHE A 1 90 ? -2.754 5.785 -0.087 1.00 87.12 90 PHE A C 1
ATOM 698 O O . PHE A 1 90 ? -2.656 4.566 0.042 1.00 87.12 90 PHE A O 1
ATOM 705 N N . LYS A 1 91 ? -1.677 6.554 -0.299 1.00 84.62 91 LYS A N 1
ATOM 706 C CA . LYS A 1 91 ? -0.318 5.997 -0.435 1.00 84.62 91 LYS A CA 1
ATOM 707 C C . LYS A 1 91 ? 0.083 5.141 0.762 1.00 84.62 91 LYS A C 1
ATOM 709 O O . LYS A 1 91 ? 0.584 4.043 0.576 1.00 84.62 91 LYS A O 1
ATOM 714 N N . LYS A 1 92 ? -0.154 5.613 1.986 1.00 83.81 92 LYS A N 1
ATOM 715 C CA . LYS A 1 92 ? 0.200 4.882 3.211 1.00 83.81 92 LYS A CA 1
ATOM 716 C C . LYS A 1 92 ? -0.599 3.587 3.368 1.00 83.81 92 LYS A C 1
ATOM 718 O O . LYS A 1 92 ? -0.048 2.583 3.804 1.00 83.81 92 LYS A O 1
ATOM 723 N N . LYS A 1 93 ? -1.888 3.604 3.026 1.00 83.38 93 LYS A N 1
ATOM 724 C CA . LYS A 1 93 ? -2.747 2.414 3.076 1.00 83.38 93 LYS A CA 1
ATOM 725 C C . LYS A 1 93 ? -2.284 1.345 2.084 1.00 83.38 93 LYS A C 1
ATOM 727 O O . LYS A 1 93 ? -2.353 0.162 2.398 1.00 83.38 93 LYS A O 1
ATOM 732 N N . HIS A 1 94 ? -1.783 1.767 0.924 1.00 73.00 94 HIS A N 1
ATOM 733 C CA . HIS A 1 94 ? -1.438 0.869 -0.175 1.00 73.00 94 HIS A CA 1
ATOM 734 C C . HIS A 1 94 ? 0.063 0.610 -0.342 1.00 73.00 94 HIS A C 1
ATOM 736 O O . HIS A 1 94 ? 0.426 -0.297 -1.072 1.00 73.00 94 HIS A O 1
ATOM 742 N N . SER A 1 95 ? 0.950 1.279 0.401 1.00 68.50 95 SER A N 1
ATOM 743 C CA . SER A 1 95 ? 2.408 1.069 0.327 1.00 68.50 95 SER A CA 1
ATOM 744 C C . SER A 1 95 ? 2.879 -0.353 0.665 1.00 68.50 95 SER A C 1
ATOM 746 O O . SER A 1 95 ? 4.039 -0.683 0.434 1.00 68.50 95 SER A O 1
ATOM 748 N N . ILE A 1 96 ? 2.000 -1.186 1.228 1.00 60.12 96 ILE A N 1
ATOM 749 C CA . ILE A 1 96 ? 2.262 -2.594 1.557 1.00 60.12 96 ILE A CA 1
ATOM 750 C C . ILE A 1 96 ? 2.401 -3.454 0.286 1.00 60.12 96 ILE A C 1
ATOM 752 O O . ILE A 1 96 ? 3.061 -4.488 0.323 1.00 60.12 96 ILE A O 1
ATOM 756 N N . ASP A 1 97 ? 1.855 -3.015 -0.851 1.00 60.47 97 ASP A N 1
ATOM 757 C CA . ASP A 1 97 ? 1.942 -3.731 -2.132 1.00 60.47 97 ASP A CA 1
ATOM 758 C C . ASP A 1 97 ? 3.329 -3.640 -2.816 1.00 60.47 97 ASP A C 1
ATOM 760 O O . ASP A 1 97 ? 3.543 -4.246 -3.863 1.00 60.47 97 ASP A O 1
ATOM 764 N N . GLY A 1 98 ? 4.278 -2.876 -2.251 1.00 58.09 98 GLY A N 1
ATOM 765 C CA . GLY A 1 98 ? 5.644 -2.687 -2.763 1.00 58.09 98 GLY A CA 1
ATOM 766 C C . GLY A 1 98 ? 5.769 -1.774 -3.995 1.00 58.09 98 GLY A C 1
ATOM 767 O O . GLY A 1 98 ? 6.863 -1.266 -4.281 1.00 58.09 98 GLY A O 1
ATOM 768 N N . HIS A 1 99 ? 4.660 -1.507 -4.685 1.00 54.88 99 HIS A N 1
ATOM 769 C CA . HIS A 1 99 ? 4.574 -0.649 -5.867 1.00 54.88 99 HIS A CA 1
ATOM 770 C C . HIS A 1 99 ? 4.131 0.773 -5.516 1.00 54.88 99 HIS A C 1
ATOM 772 O O . HIS A 1 99 ? 4.595 1.725 -6.139 1.00 54.88 99 HIS A O 1
ATOM 778 N N . SER A 1 100 ? 3.316 0.930 -4.477 1.00 58.84 100 SER A N 1
ATOM 779 C CA . SER A 1 100 ? 2.724 2.185 -4.008 1.00 58.84 100 SER A CA 1
ATOM 780 C C . SER A 1 100 ? 3.521 2.841 -2.875 1.00 58.84 100 SER A C 1
ATOM 782 O O . SER A 1 100 ? 2.984 3.661 -2.128 1.00 58.84 100 SER A O 1
ATOM 784 N N . ASP A 1 101 ? 4.806 2.492 -2.731 1.00 69.38 101 ASP A N 1
ATOM 785 C CA . ASP A 1 101 ? 5.704 3.096 -1.744 1.00 69.38 101 ASP A CA 1
ATOM 786 C C . ASP A 1 101 ? 5.645 4.626 -1.843 1.00 69.38 101 ASP A C 1
ATOM 788 O O . ASP A 1 101 ? 5.803 5.236 -2.908 1.00 69.38 101 ASP A O 1
ATOM 792 N N . ILE A 1 102 ? 5.430 5.253 -0.692 1.00 68.19 102 ILE A N 1
ATOM 793 C CA . ILE A 1 102 ? 5.242 6.688 -0.558 1.00 68.19 102 ILE A CA 1
ATOM 794 C C . ILE A 1 102 ? 6.413 7.508 -1.105 1.00 68.19 102 ILE A C 1
ATOM 796 O O . ILE A 1 102 ? 6.209 8.614 -1.613 1.00 68.19 102 ILE A O 1
ATOM 800 N N . ASN A 1 103 ? 7.626 6.956 -1.056 1.00 77.00 103 ASN A N 1
ATOM 801 C CA . ASN A 1 103 ? 8.837 7.593 -1.557 1.00 77.00 103 ASN A CA 1
ATOM 802 C C . ASN A 1 103 ? 8.976 7.457 -3.074 1.00 77.00 103 ASN A C 1
ATOM 804 O O . ASN A 1 103 ? 9.617 8.305 -3.706 1.00 77.00 103 ASN A O 1
ATOM 808 N N . LYS A 1 104 ? 8.340 6.439 -3.661 1.00 79.44 104 LYS A N 1
ATOM 809 C CA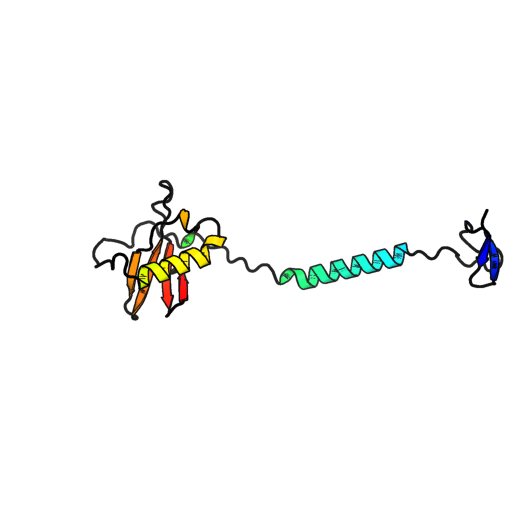 . LYS A 1 104 ? 8.359 6.145 -5.098 1.00 79.44 104 LYS A CA 1
ATOM 810 C C . LYS A 1 104 ? 7.225 6.818 -5.863 1.00 79.44 104 LYS A C 1
ATOM 812 O O . LYS A 1 104 ? 7.255 6.804 -7.086 1.00 79.44 104 LYS A O 1
ATOM 817 N N . MET A 1 105 ? 6.275 7.447 -5.177 1.00 79.81 105 MET A N 1
ATOM 818 C CA . MET A 1 105 ? 5.111 8.102 -5.781 1.00 79.81 105 MET A CA 1
ATOM 819 C C . MET A 1 105 ? 5.194 9.629 -5.680 1.00 79.81 105 MET A C 1
ATOM 821 O O . MET A 1 105 ? 5.686 10.184 -4.691 1.00 79.81 105 MET A O 1
ATOM 825 N N . TYR A 1 106 ? 4.698 10.340 -6.692 1.00 82.31 106 TYR A N 1
ATOM 826 C CA . TYR A 1 106 ? 4.545 11.796 -6.631 1.00 82.31 106 TYR A CA 1
ATOM 827 C C . TYR A 1 106 ? 3.458 12.226 -5.624 1.00 82.31 106 TYR A C 1
ATOM 829 O O . TYR A 1 106 ? 2.769 11.414 -4.987 1.00 82.31 106 TYR A O 1
ATOM 837 N N . LYS A 1 107 ? 3.343 13.542 -5.403 1.00 76.50 107 LYS A N 1
ATOM 838 C CA . LYS A 1 107 ? 2.198 14.108 -4.677 1.00 76.50 107 LYS A CA 1
ATOM 839 C C . LYS A 1 107 ? 0.920 13.812 -5.463 1.00 76.50 107 LYS A C 1
ATOM 841 O O . LYS A 1 107 ? 0.947 13.771 -6.688 1.00 76.50 107 LYS A O 1
ATOM 846 N N . SER A 1 108 ? -0.172 13.578 -4.739 1.00 74.81 108 SER A N 1
ATOM 847 C CA . SER A 1 108 ? -1.461 13.355 -5.380 1.00 74.81 108 SER A CA 1
ATOM 848 C C . SER A 1 108 ? -2.007 14.666 -5.917 1.00 74.81 108 SER A C 1
ATOM 850 O O . SER A 1 108 ? -1.958 15.683 -5.225 1.00 74.81 108 SER A O 1
ATOM 852 N N . TYR A 1 109 ? -2.586 14.603 -7.107 1.00 79.75 109 TYR A N 1
ATOM 853 C CA . TYR A 1 109 ? -3.465 15.643 -7.630 1.00 79.75 109 TYR A CA 1
ATOM 854 C C . TYR A 1 109 ? -4.904 15.202 -7.394 1.00 79.75 109 TYR A C 1
ATOM 856 O 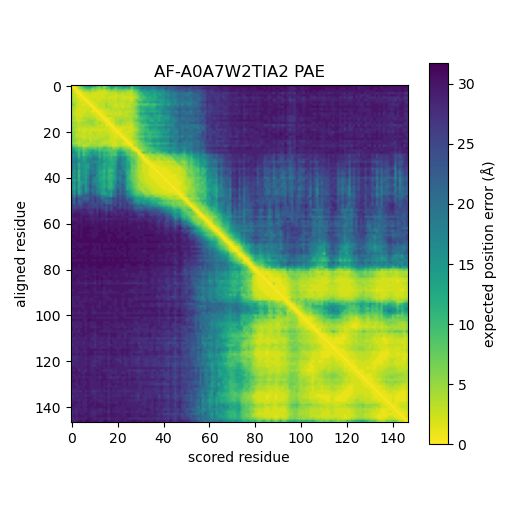O . TYR A 1 109 ? -5.180 14.003 -7.488 1.00 79.75 109 TYR A O 1
ATOM 864 N N . CYS A 1 110 ? -5.791 16.123 -7.015 1.00 84.31 110 CYS A N 1
ATOM 865 C CA . CYS A 1 110 ? -7.181 15.786 -6.724 1.00 84.31 110 CYS A CA 1
ATOM 866 C C . CYS A 1 110 ? -8.151 16.927 -7.066 1.00 84.31 110 CYS A C 1
ATOM 868 O O . CYS A 1 110 ? -7.740 18.076 -7.239 1.00 84.31 110 CYS A O 1
ATOM 870 N N . LYS A 1 111 ? -9.430 16.581 -7.211 1.00 85.56 111 LYS A N 1
ATOM 871 C CA . LYS A 1 111 ? -10.564 17.467 -7.495 1.00 85.56 111 LYS A CA 1
ATOM 872 C C . LYS A 1 111 ? -11.786 17.011 -6.704 1.00 85.56 111 LYS A C 1
ATOM 874 O O . LYS A 1 111 ? -11.788 15.904 -6.180 1.00 85.56 111 LYS A O 1
ATOM 879 N N . VAL A 1 112 ? -12.823 17.838 -6.655 1.00 85.50 112 VAL A N 1
ATOM 880 C CA . VAL A 1 112 ? -14.130 17.448 -6.113 1.00 85.50 112 VAL A CA 1
ATOM 881 C C . VAL A 1 112 ? -14.999 16.924 -7.260 1.00 85.50 112 VAL A C 1
ATOM 883 O O . VAL A 1 112 ? -15.043 17.534 -8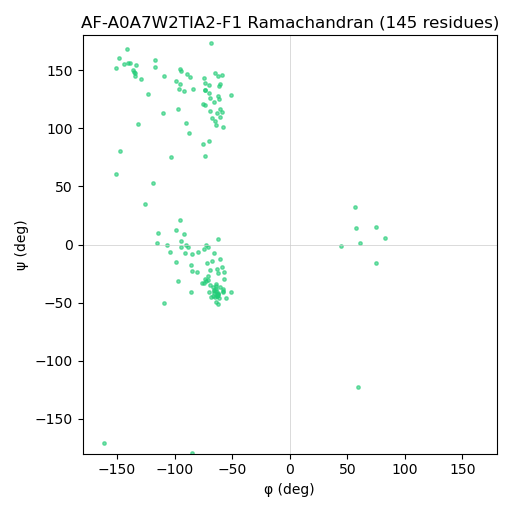.329 1.00 85.50 112 VAL A O 1
ATOM 886 N N . ASN A 1 113 ? -15.635 15.770 -7.078 1.00 86.50 113 ASN A N 1
ATOM 887 C CA . ASN A 1 113 ? -16.548 15.179 -8.052 1.00 86.50 113 ASN A CA 1
ATOM 888 C C . ASN A 1 113 ? -17.975 15.750 -7.903 1.00 86.50 113 ASN A C 1
ATOM 890 O O . ASN A 1 113 ? -18.240 16.592 -7.047 1.00 86.50 113 ASN A O 1
ATOM 894 N N . GLN A 1 114 ? -18.914 15.287 -8.732 1.00 87.12 114 GLN A N 1
ATOM 895 C CA . GLN A 1 114 ? -20.309 15.761 -8.712 1.00 87.12 114 GLN A CA 1
ATOM 896 C C . GLN A 1 114 ? -21.046 15.463 -7.394 1.00 87.12 114 GLN A C 1
ATOM 898 O O . GLN A 1 114 ? -22.028 16.123 -7.076 1.00 87.12 114 GLN A O 1
ATOM 903 N N . GLU A 1 115 ? -20.563 14.494 -6.619 1.00 90.00 115 GLU A N 1
ATOM 904 C CA . GLU A 1 115 ? -21.128 14.085 -5.330 1.00 90.00 115 GLU A CA 1
ATOM 905 C C . GLU A 1 115 ? -20.523 14.868 -4.153 1.00 90.00 115 GLU A C 1
ATOM 907 O O . GLU A 1 115 ? -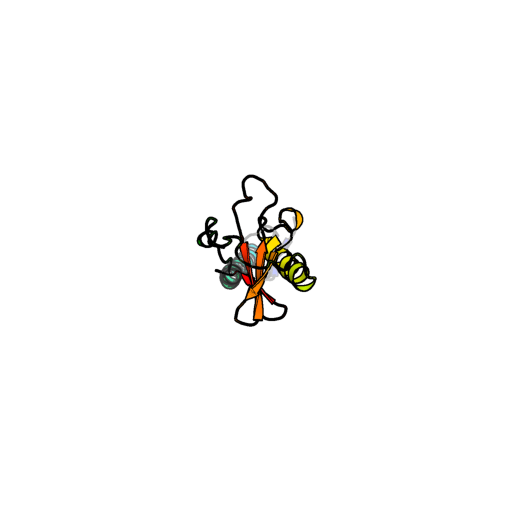20.883 14.630 -3.003 1.00 90.00 115 GLU A O 1
ATOM 912 N N . GLY A 1 116 ? -19.581 15.782 -4.412 1.00 88.69 116 GLY A N 1
ATOM 913 C CA . GLY A 1 116 ? -18.861 16.509 -3.366 1.00 88.69 116 GLY A CA 1
ATOM 914 C C . GLY A 1 116 ? -17.676 15.740 -2.767 1.00 88.69 116 GLY A C 1
ATOM 915 O O . GLY A 1 116 ? -17.050 16.225 -1.825 1.00 88.69 116 GLY A O 1
ATOM 916 N N . ASN A 1 117 ? -17.331 14.570 -3.310 1.00 91.50 117 ASN A N 1
ATOM 917 C CA . ASN A 1 117 ? -16.215 13.744 -2.854 1.00 91.50 117 ASN A CA 1
ATOM 918 C C . ASN A 1 117 ? -14.903 14.158 -3.536 1.00 91.50 117 ASN A C 1
ATOM 920 O O . ASN A 1 117 ? -14.887 14.473 -4.725 1.00 91.50 117 ASN A O 1
ATOM 924 N N . PHE A 1 118 ? -13.777 14.102 -2.821 1.00 90.38 118 PHE A N 1
ATOM 925 C CA . PHE A 1 118 ? -12.464 14.266 -3.440 1.00 90.38 118 PHE A CA 1
ATOM 926 C C . PHE A 1 118 ? -12.088 13.025 -4.248 1.00 90.38 118 PHE A C 1
ATOM 928 O O . PHE A 1 118 ? -12.160 11.906 -3.759 1.00 90.38 118 PHE A O 1
ATOM 935 N N . GLU A 1 119 ? -11.610 13.210 -5.466 1.00 90.62 119 GLU A N 1
ATOM 936 C CA . GLU A 1 119 ? -11.031 12.151 -6.281 1.00 90.62 119 GLU A CA 1
ATOM 937 C C . GLU A 1 119 ? -9.740 12.625 -6.922 1.00 90.62 119 GLU A C 1
ATOM 939 O O . GLU A 1 119 ? -9.569 13.803 -7.238 1.00 90.62 119 GLU A O 1
ATOM 944 N N . GLY A 1 120 ? -8.800 11.715 -7.103 1.00 88.88 120 GLY A N 1
ATOM 945 C CA . GLY A 1 120 ? -7.474 12.072 -7.558 1.00 88.88 120 GLY A CA 1
ATOM 946 C C . GLY A 1 120 ? -6.712 10.896 -8.114 1.00 88.88 120 GLY A C 1
ATOM 947 O O . GLY A 1 120 ? -7.250 9.808 -8.308 1.00 88.88 120 GLY A O 1
ATOM 948 N N . TYR A 1 121 ? -5.434 11.130 -8.374 1.00 86.25 121 TYR A N 1
ATOM 949 C CA . TYR A 1 121 ? -4.524 10.072 -8.768 1.00 86.25 121 TYR A CA 1
ATOM 950 C C . TYR A 1 121 ? -3.129 10.279 -8.193 1.00 86.25 121 TYR A C 1
ATOM 952 O O . TYR A 1 121 ? -2.688 11.401 -7.917 1.00 86.25 121 TYR A O 1
ATOM 960 N N . ILE A 1 122 ? -2.421 9.165 -8.058 1.00 83.50 122 ILE A N 1
ATOM 961 C CA . ILE A 1 122 ? -0.983 9.116 -7.806 1.00 83.50 122 ILE A CA 1
ATOM 962 C C . ILE A 1 122 ? -0.287 8.432 -8.979 1.00 83.50 122 ILE A C 1
ATOM 964 O O . ILE A 1 122 ? -0.908 7.700 -9.753 1.00 83.50 122 ILE A O 1
ATOM 968 N N . TYR A 1 123 ? 1.009 8.685 -9.123 1.00 83.00 123 TYR A N 1
ATOM 969 C CA . TYR A 1 123 ? 1.812 8.069 -10.169 1.00 83.00 123 TYR A CA 1
ATOM 970 C C . TYR A 1 123 ? 3.280 7.922 -9.753 1.00 83.00 123 TYR A C 1
ATOM 972 O O . TYR A 1 123 ? 3.772 8.722 -8.940 1.00 83.00 123 TYR A O 1
ATOM 980 N N . PRO A 1 124 ? 3.989 6.918 -10.302 1.00 83.19 124 PRO A N 1
ATOM 981 C CA . PRO A 1 124 ? 5.378 6.650 -9.953 1.00 83.19 124 PRO A CA 1
ATOM 982 C C . PRO A 1 124 ? 6.333 7.777 -10.363 1.00 83.19 124 PRO A C 1
ATOM 984 O O . PRO A 1 124 ? 6.173 8.422 -11.401 1.00 83.19 124 PRO A O 1
ATOM 987 N N . LYS A 1 125 ? 7.389 7.966 -9.567 1.00 83.25 125 LYS A N 1
ATOM 988 C CA . LYS A 1 125 ? 8.549 8.813 -9.890 1.00 83.25 125 LYS A CA 1
ATOM 989 C C . LYS A 1 125 ? 9.441 8.190 -10.957 1.00 83.25 125 LYS A C 1
ATOM 991 O O . LYS A 1 125 ? 10.061 8.905 -11.752 1.00 83.25 125 LYS A O 1
ATOM 996 N N . GLU A 1 126 ? 9.498 6.862 -10.976 1.00 84.38 126 GLU A N 1
ATOM 997 C CA . GLU A 1 126 ? 10.301 6.099 -11.920 1.00 84.38 126 GLU A CA 1
ATOM 998 C C . GLU A 1 126 ? 9.859 6.359 -13.362 1.00 84.38 126 GLU A C 1
ATOM 1000 O O . GLU A 1 126 ? 8.690 6.205 -13.712 1.00 84.38 126 GLU A O 1
ATOM 1005 N N . LYS A 1 127 ? 10.815 6.765 -14.209 1.00 83.19 127 LYS A N 1
ATOM 1006 C CA . LYS A 1 127 ? 10.550 7.247 -15.572 1.00 83.19 127 LYS A CA 1
ATOM 1007 C C . LYS A 1 127 ? 9.811 6.215 -16.427 1.00 83.19 127 LYS A C 1
ATOM 1009 O O . LYS A 1 127 ? 8.881 6.596 -17.131 1.00 83.19 127 LYS A O 1
ATOM 1014 N N . SER A 1 128 ? 10.178 4.941 -16.309 1.00 83.69 128 SER A N 1
ATOM 1015 C CA . SER A 1 128 ? 9.579 3.823 -17.049 1.00 83.69 128 SER A CA 1
ATOM 1016 C C . SER A 1 128 ? 8.090 3.627 -16.751 1.00 83.69 128 SER A C 1
ATOM 1018 O O . SER A 1 128 ? 7.361 3.135 -17.603 1.00 83.69 128 SER A O 1
ATOM 1020 N N . PHE A 1 129 ? 7.619 4.074 -15.582 1.00 79.19 129 PHE A N 1
ATOM 1021 C CA . PHE A 1 129 ? 6.245 3.879 -15.111 1.00 79.19 129 PHE A CA 1
ATOM 1022 C C . PHE A 1 129 ? 5.453 5.184 -14.978 1.00 79.19 129 PHE A C 1
ATOM 1024 O O . PHE A 1 129 ? 4.344 5.183 -14.451 1.00 79.19 129 PHE A O 1
ATOM 1031 N N . ARG A 1 130 ? 5.973 6.314 -15.479 1.00 78.75 130 ARG A N 1
ATOM 1032 C CA . ARG A 1 130 ? 5.289 7.620 -15.403 1.00 78.75 130 ARG A CA 1
ATOM 1033 C C . ARG A 1 130 ? 3.998 7.714 -16.206 1.00 78.75 130 ARG A C 1
ATOM 1035 O O . ARG A 1 130 ? 3.331 8.735 -16.089 1.00 78.75 130 ARG A O 1
ATOM 1042 N N . HIS A 1 131 ? 3.648 6.723 -17.014 1.00 78.69 131 HIS A N 1
ATOM 1043 C CA . HIS A 1 131 ? 2.343 6.637 -17.676 1.00 78.69 131 HIS A CA 1
ATOM 1044 C C . HIS A 1 131 ? 1.289 5.984 -16.766 1.00 78.69 131 HIS A C 1
ATOM 1046 O O . HIS A 1 131 ? 0.103 6.250 -16.896 1.00 78.69 131 HIS A O 1
ATOM 1052 N N . LEU A 1 132 ? 1.706 5.193 -15.770 1.00 79.19 132 LEU A N 1
ATOM 1053 C CA . LEU A 1 132 ? 0.773 4.544 -14.856 1.00 79.19 132 LEU A CA 1
ATOM 1054 C C . LEU A 1 132 ? 0.128 5.574 -13.930 1.00 79.19 132 LEU A C 1
ATOM 1056 O O . LEU A 1 132 ? 0.800 6.403 -13.305 1.00 79.19 132 LEU A O 1
ATOM 1060 N N . ARG A 1 133 ? -1.195 5.518 -13.844 1.00 83.50 133 ARG A N 1
ATOM 1061 C CA . ARG A 1 133 ? -2.014 6.345 -12.962 1.00 83.50 133 ARG A CA 1
ATOM 1062 C C . ARG A 1 133 ? -2.828 5.411 -12.085 1.00 83.50 133 ARG A C 1
ATOM 1064 O O . ARG A 1 133 ? -3.470 4.497 -12.588 1.00 83.50 133 ARG A O 1
ATOM 1071 N N . VA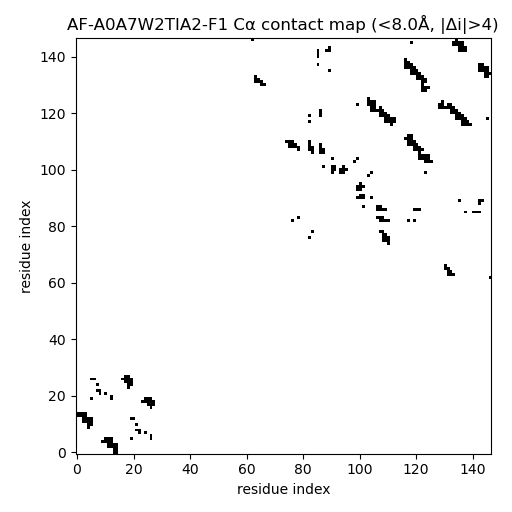L A 1 134 ? -2.783 5.643 -10.779 1.00 83.75 134 VAL A N 1
ATOM 1072 C CA . VAL A 1 134 ? -3.640 4.948 -9.819 1.00 83.75 134 VAL A CA 1
ATOM 1073 C C . VAL A 1 134 ? -4.636 5.961 -9.301 1.00 83.75 134 VAL A C 1
ATOM 1075 O O . VAL A 1 134 ? -4.247 6.924 -8.634 1.00 83.75 134 VAL A O 1
ATOM 1078 N N . PHE A 1 135 ? -5.902 5.756 -9.640 1.00 88.62 135 PHE A N 1
ATOM 1079 C CA . PHE A 1 135 ? -6.980 6.659 -9.277 1.00 88.62 135 PHE A CA 1
ATOM 1080 C C . PHE A 1 135 ? -7.573 6.282 -7.922 1.00 88.62 135 PHE A C 1
ATOM 1082 O O . PHE A 1 135 ? -7.639 5.108 -7.547 1.00 88.62 135 PHE A O 1
ATOM 1089 N N . TRP A 1 136 ? -8.014 7.293 -7.186 1.00 90.50 136 TRP A N 1
ATOM 1090 C CA . TRP A 1 136 ? -8.656 7.127 -5.893 1.00 90.50 136 TRP A CA 1
ATOM 1091 C C . TRP A 1 136 ? -9.821 8.096 -5.728 1.00 90.50 136 TRP A C 1
ATOM 1093 O O . TRP A 1 136 ? -9.868 9.149 -6.364 1.00 90.50 136 TRP A O 1
ATOM 1103 N N . VAL A 1 137 ? -10.753 7.735 -4.853 1.00 94.25 137 VAL A N 1
ATOM 1104 C CA . VAL A 1 137 ? -11.888 8.565 -4.438 1.00 94.25 137 VAL A CA 1
ATOM 1105 C C . VAL A 1 137 ? -12.028 8.518 -2.920 1.00 94.25 137 VAL A C 1
ATOM 1107 O O . VAL A 1 137 ? -11.719 7.506 -2.283 1.00 94.25 137 VAL A O 1
ATOM 1110 N N . SER A 1 138 ? -12.444 9.631 -2.328 1.00 94.19 138 SER A N 1
ATOM 1111 C CA . SER A 1 138 ? -12.715 9.758 -0.906 1.00 94.19 138 SER A CA 1
ATOM 1112 C C . SER A 1 138 ? -14.188 9.535 -0.604 1.00 94.19 138 SER A C 1
ATOM 1114 O O . SER A 1 138 ? -15.043 9.949 -1.376 1.00 94.19 138 SER A O 1
ATOM 1116 N N . ASN A 1 139 ? -14.481 9.007 0.574 1.00 94.19 139 ASN A N 1
ATOM 1117 C CA . ASN A 1 139 ? -15.797 9.112 1.191 1.00 94.19 139 ASN A CA 1
ATOM 1118 C C . ASN A 1 139 ? -15.581 9.554 2.644 1.00 94.19 139 ASN A C 1
ATOM 1120 O O . ASN A 1 139 ? -15.080 8.783 3.473 1.00 94.19 139 ASN A O 1
ATOM 1124 N N . GLY A 1 140 ? -15.838 10.834 2.918 1.00 88.81 140 GLY A N 1
ATOM 1125 C CA . GLY A 1 140 ? -15.396 11.486 4.152 1.00 88.81 140 GLY A CA 1
ATOM 1126 C C . GLY A 1 140 ? -13.869 11.434 4.302 1.00 88.81 140 GLY A C 1
ATOM 1127 O O . GLY A 1 140 ? -13.136 11.871 3.420 1.00 88.81 140 GLY A O 1
ATOM 1128 N N . ASN A 1 141 ? -13.386 10.859 5.409 1.00 87.56 141 ASN A N 1
ATOM 1129 C CA . ASN A 1 141 ? -11.949 10.714 5.697 1.00 87.56 141 ASN A CA 1
ATOM 1130 C C . ASN A 1 141 ? -11.326 9.425 5.132 1.00 87.56 141 ASN A C 1
ATOM 1132 O O . ASN A 1 141 ? -10.130 9.187 5.309 1.00 87.56 141 ASN A O 1
ATOM 1136 N N . ASN A 1 142 ? -12.123 8.568 4.490 1.00 91.50 142 ASN A N 1
ATOM 1137 C CA . ASN A 1 142 ? -11.652 7.309 3.925 1.00 91.50 142 ASN A CA 1
ATOM 1138 C C . ASN A 1 142 ? -11.316 7.464 2.445 1.00 91.50 142 ASN A C 1
ATOM 1140 O O . ASN A 1 142 ? -11.931 8.266 1.751 1.00 91.50 142 ASN A O 1
ATOM 1144 N N . VAL A 1 143 ? -10.373 6.653 1.962 1.00 91.44 143 VAL A N 1
ATOM 1145 C CA . VAL A 1 143 ? -9.926 6.626 0.563 1.00 91.44 143 VAL A CA 1
ATOM 1146 C C . VAL A 1 143 ? -9.949 5.206 0.002 1.00 91.44 143 VAL A C 1
ATOM 1148 O O . VAL A 1 143 ? -9.624 4.234 0.704 1.00 91.44 143 VAL A O 1
ATOM 1151 N N . TYR A 1 144 ? -10.333 5.108 -1.269 1.00 90.50 144 TYR A N 1
ATOM 1152 C CA . TYR A 1 144 ? -10.576 3.865 -2.000 1.00 90.50 144 TYR A CA 1
ATOM 1153 C C . TYR A 1 144 ? -10.009 3.958 -3.413 1.00 90.50 144 TYR A C 1
ATOM 1155 O O . TYR A 1 144 ? -9.881 5.060 -3.946 1.00 90.50 144 TYR A O 1
ATOM 1163 N N . TYR A 1 145 ? -9.707 2.812 -4.028 1.00 88.88 145 TYR A N 1
ATOM 1164 C CA . TYR A 1 145 ? -9.429 2.770 -5.461 1.00 88.88 145 TYR A CA 1
ATOM 1165 C C . TYR A 1 145 ? -10.654 3.242 -6.233 1.00 88.88 145 TYR A C 1
ATOM 1167 O O . TYR A 1 145 ? -11.785 2.856 -5.931 1.00 88.88 145 TYR A O 1
ATOM 1175 N N . LYS A 1 146 ? -10.408 4.077 -7.235 1.00 87.38 146 LYS A N 1
ATOM 1176 C CA . LYS A 1 146 ? -11.405 4.424 -8.234 1.00 87.38 146 LYS A CA 1
ATOM 1177 C C . LYS A 1 146 ? -11.149 3.527 -9.443 1.00 87.38 146 LYS A C 1
ATOM 1179 O O . LYS A 1 146 ? -10.057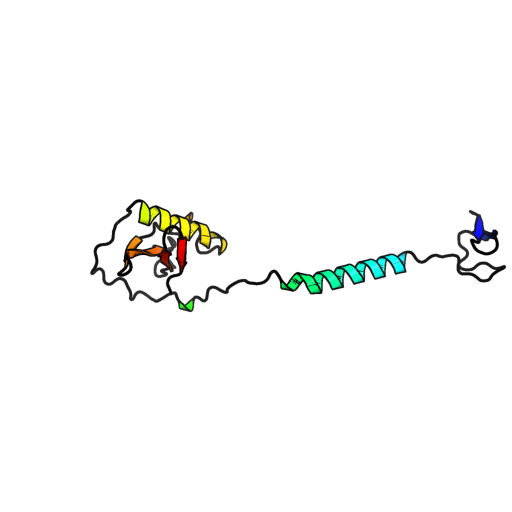 3.581 -10.008 1.00 87.38 146 LYS A O 1
ATOM 1184 N N . ASN A 1 147 ? -12.124 2.674 -9.748 1.00 79.62 147 ASN A N 1
ATOM 1185 C CA . ASN A 1 147 ? -12.107 1.824 -10.938 1.00 79.62 147 ASN A CA 1
ATOM 1186 C C . ASN A 1 147 ? -12.341 2.647 -12.204 1.00 79.62 147 ASN A C 1
ATOM 1188 O O . ASN A 1 147 ? -13.055 3.674 -12.112 1.00 79.62 147 ASN A O 1
#

Radius of gyration: 33.96 Å; Cα contacts (8 Å, |Δi|>4): 184; chains: 1; bounding box: 45×88×63 Å

Solvent-accessible surface area (backbone atoms only — not comparable to full-atom values): 9037 Å² total; per-residue (Å²): 138,61,72,37,62,40,96,84,78,63,48,82,38,57,68,84,46,61,46,40,91,89,77,64,48,71,65,68,79,63,61,64,60,61,52,51,54,52,55,53,54,53,51,54,50,49,65,72,59,56,74,79,77,73,87,75,80,76,81,66,74,80,62,55,63,75,80,81,86,72,90,76,87,66,88,68,51,77,68,42,69,68,38,42,52,51,40,47,52,42,28,65,73,43,28,82,74,72,74,41,29,64,88,47,34,51,81,31,47,28,39,71,48,99,86,71,32,48,34,33,37,36,33,43,65,52,77,95,43,55,71,48,49,50,41,30,36,35,63,87,95,44,67,42,79,46,124

Foldseek 3Di:
DDWDQQPPPRDTDDPPDQADPPPRHGRDDPVVVVVVVVVVVVVVVCVVPVVVPDPDDPPPCVPQPFPDPCPPPDDWPPPDVLQQLLQQVVLVVPCVVVCSHPVQKDGWIWDQDPVRKIKTWIWGPDPVTRRGIFIWIDDVSDIDTDD

Nearest PDB structures (foldseek):
  7bgz-assembly1_AAA-2  TM=4.597E-01  e=8.437E-01  Bos taurus
  7q2o-assembly1_BBB  TM=4.685E-01  e=2.940E+00  Bos taurus
  4xrw-assembly1_A  TM=4.097E-01  e=6.367E+00  Amycolatopsis orientalis
  4xrt-assembly2_B  TM=4.166E-01  e=7.171E+00  Streptomyces steffisburgensis
  4xrt-assembly1_A  TM=4.228E-01  e=8.571E+00  Streptomyces steffisburgensis

Secondary structure (DSSP, 8-state):
--EEE-TTT--EEETT-SB-TTT--B----HHHHHHHHHHHHHHHHHHHGGGS-------GGG---S-S--S-S--BTT-HHHHHHHHHHHHHHGGGSSS-TTTBPPPEEEE-TTS-EEEEE-BSSGGGTT--EEEEEETTEEEE--

Mean predicted aligned error: 18.06 Å

Sequence (147 aa):
MSLINCPQCNHQVSSNAKKCPECAEPLKKSYFMKLLTLILIVIVLLLLFGSYYASSEKVSLTNAYGDINFDGTYDIYYASEPCQSLGFSFKKKHSIDGHSDINKMYKSYCKVNQEGNFEGYIYPKEKSFRHLRVFWVSNGNNVYYKN

pLDDT: mean 75.08, std 15.77, range [34.09, 94.25]